Protein AF-A0A950XZ91-F1 (afdb_monomer_lite)

Sequence (112 aa):
MLNWMPPFSSLAETTWGFPILSALHVLGLAWFGGTVLLPGELARLKRWGLAFMAATGAALFLMQPARYAHSAAFWIKVLLIVAVVVPRRIGLWATVGLWFAVICAARAIAYF

Foldseek 3Di:
DPPCPQPCLVLLPDPCSLVVLVVQLVVLLVQLLVVLLDDDDCVVSNVVSVVSNVVSLVSNCSNPVVLLVPDPLNVQLVVLVVVSPPDDPDDSVVSVVSSVSNVVSVVVSVVD

Secondary structure (DSSP, 8-state):
----PPTTHHHHTSTTHHHHHHHHHHHHHHHHHHHHHS-SSTHHHHHHHHHHHHHHHHHHHHHSHHHHHT-HHHHHHHHHHHHHHS-----HHHHHHHHHHHHHHHHHGGG-

Radius of gyration: 15.26 Å; chains: 1; bounding box: 36×27×48 Å

Structure (mmCIF, N/CA/C/O backbone):
data_AF-A0A950XZ91-F1
#
_entry.id   AF-A0A950XZ91-F1
#
loop_
_atom_site.group_PDB
_atom_site.id
_atom_site.type_symbol
_atom_site.label_atom_id
_atom_site.label_alt_id
_atom_site.label_comp_id
_atom_site.label_asym_id
_atom_site.label_entity_id
_atom_site.label_seq_id
_atom_site.pdbx_PDB_ins_code
_atom_site.Cartn_x
_atom_site.Cartn_y
_atom_site.Cartn_z
_atom_site.occupancy
_atom_site.B_iso_or_equiv
_atom_site.auth_seq_id
_atom_site.auth_comp_id
_atom_site.auth_asym_id
_atom_site.auth_atom_id
_atom_site.pdbx_PDB_model_num
ATOM 1 N N . MET A 1 1 ? 11.197 12.762 -29.308 1.00 43.88 1 MET A N 1
ATOM 2 C CA . MET A 1 1 ? 10.676 11.716 -28.404 1.00 43.88 1 MET A CA 1
ATOM 3 C C . MET A 1 1 ? 11.506 11.771 -27.134 1.00 43.88 1 MET A C 1
ATOM 5 O O . MET A 1 1 ? 12.710 11.586 -27.218 1.00 43.88 1 MET A O 1
ATOM 9 N N . LEU A 1 2 ? 10.915 12.163 -26.003 1.00 59.91 2 LEU A N 1
ATOM 10 C CA . LEU A 1 2 ? 11.626 12.205 -24.724 1.00 59.91 2 LEU A CA 1
ATOM 11 C C . LEU A 1 2 ? 11.863 10.748 -24.295 1.00 59.91 2 LEU A C 1
ATOM 13 O O . LEU A 1 2 ? 10.887 10.017 -24.132 1.00 59.91 2 LEU A O 1
ATOM 17 N N . ASN A 1 3 ? 13.120 10.314 -24.161 1.00 61.19 3 ASN A N 1
ATOM 18 C CA . ASN A 1 3 ? 13.462 8.993 -23.623 1.00 61.19 3 ASN A CA 1
ATOM 19 C C . ASN A 1 3 ? 13.103 8.964 -22.130 1.00 61.19 3 ASN A C 1
ATOM 21 O O . ASN A 1 3 ? 13.956 9.159 -21.268 1.00 61.19 3 ASN A O 1
ATOM 25 N N . TRP A 1 4 ? 11.817 8.789 -21.826 1.00 65.75 4 TRP A N 1
ATOM 26 C CA . TRP A 1 4 ? 11.324 8.548 -20.476 1.00 65.75 4 TRP A CA 1
ATOM 27 C C . TRP A 1 4 ? 11.781 7.156 -20.046 1.00 65.75 4 TRP A C 1
ATOM 29 O O . TRP A 1 4 ? 11.076 6.167 -20.228 1.00 65.75 4 TRP A O 1
ATOM 39 N N . MET A 1 5 ? 12.988 7.077 -19.492 1.00 66.38 5 MET A N 1
ATOM 40 C CA . MET A 1 5 ? 13.377 5.934 -18.678 1.00 66.38 5 MET A CA 1
ATOM 41 C C . MET A 1 5 ? 12.615 6.058 -17.358 1.00 66.38 5 MET A C 1
ATOM 43 O O . MET A 1 5 ? 12.791 7.060 -16.657 1.00 66.38 5 MET A O 1
ATOM 47 N N . PRO A 1 6 ? 11.726 5.110 -17.023 1.00 69.00 6 PRO A N 1
ATOM 48 C CA . PRO A 1 6 ? 11.039 5.166 -15.751 1.00 69.00 6 PRO A CA 1
ATOM 49 C C . PRO A 1 6 ? 12.083 5.121 -14.625 1.00 69.00 6 PRO A C 1
ATOM 51 O O . PRO A 1 6 ? 13.021 4.317 -14.690 1.00 69.00 6 PRO A O 1
ATOM 54 N N . PRO A 1 7 ? 11.954 5.971 -13.590 1.00 67.75 7 PRO A N 1
ATOM 55 C CA . PRO A 1 7 ? 12.783 5.828 -12.403 1.00 67.75 7 PRO A CA 1
ATOM 56 C C . PRO A 1 7 ? 12.615 4.389 -11.895 1.00 67.75 7 PRO A C 1
ATOM 58 O O . PRO A 1 7 ? 11.505 3.865 -11.916 1.00 67.75 7 PRO A O 1
ATOM 61 N N . PHE A 1 8 ? 13.712 3.746 -11.484 1.00 71.44 8 PHE A N 1
ATOM 62 C CA . PHE A 1 8 ? 13.796 2.321 -11.109 1.00 71.44 8 PHE A CA 1
ATOM 63 C C . PHE A 1 8 ? 13.951 1.293 -12.248 1.00 71.44 8 PHE A C 1
ATOM 65 O O . PHE A 1 8 ? 14.008 0.100 -11.941 1.00 71.44 8 PHE A O 1
ATOM 72 N N . SER A 1 9 ? 14.129 1.692 -13.515 1.00 69.75 9 SER A N 1
ATOM 73 C CA . SER A 1 9 ? 14.448 0.743 -14.605 1.00 69.75 9 SER A CA 1
ATOM 74 C C . SER A 1 9 ? 15.685 -0.116 -14.299 1.00 69.75 9 SER A C 1
ATOM 76 O O . SER A 1 9 ? 15.633 -1.336 -14.415 1.00 69.75 9 SER A O 1
ATOM 78 N N . SER A 1 10 ? 16.749 0.489 -13.763 1.00 75.94 10 SER A N 1
ATOM 79 C CA . SER A 1 10 ? 17.973 -0.223 -13.366 1.00 75.94 10 SER A CA 1
ATOM 80 C C . SER A 1 10 ? 17.745 -1.252 -12.254 1.00 75.94 10 SER A C 1
ATOM 82 O O . SER A 1 10 ? 18.457 -2.243 -12.185 1.00 75.94 10 SER A O 1
ATOM 84 N N . LEU A 1 11 ? 16.755 -1.039 -11.376 1.00 75.19 11 LEU A N 1
ATOM 85 C CA . LEU A 1 11 ? 16.376 -2.014 -10.347 1.00 75.19 11 LEU A CA 1
ATOM 86 C C . LEU A 1 11 ? 15.480 -3.117 -10.923 1.00 75.19 11 LEU A C 1
ATOM 88 O O . LEU A 1 11 ? 15.574 -4.257 -10.469 1.00 75.19 11 LEU A O 1
ATOM 92 N N . ALA A 1 12 ? 14.654 -2.804 -11.925 1.00 74.81 12 ALA A N 1
ATOM 93 C CA . ALA A 1 12 ? 13.843 -3.786 -12.643 1.00 74.81 12 ALA A CA 1
ATOM 94 C C . ALA A 1 12 ? 14.695 -4.752 -13.487 1.00 74.81 12 ALA A C 1
ATOM 96 O O . ALA A 1 12 ? 14.303 -5.900 -13.672 1.00 74.81 12 ALA A O 1
ATOM 97 N N . GLU A 1 13 ? 15.867 -4.309 -13.950 1.00 80.25 13 GLU A N 1
ATOM 98 C CA . GLU A 1 13 ? 16.848 -5.141 -14.663 1.00 80.25 13 GLU A CA 1
ATOM 99 C C . GLU A 1 13 ? 17.574 -6.141 -13.745 1.00 80.25 13 GLU A C 1
ATOM 101 O O . GLU A 1 13 ? 18.154 -7.117 -14.220 1.00 80.25 13 GLU A O 1
ATOM 106 N N . THR A 1 14 ? 17.541 -5.935 -12.423 1.00 85.25 14 THR A N 1
ATOM 107 C CA . THR A 1 14 ? 18.178 -6.857 -11.474 1.00 85.25 14 THR A CA 1
ATOM 108 C C . THR A 1 14 ? 17.283 -8.053 -11.158 1.00 85.25 14 THR A C 1
ATOM 110 O O . THR A 1 14 ? 16.085 -7.910 -10.916 1.00 85.25 14 THR A O 1
ATOM 113 N N . THR A 1 15 ? 17.888 -9.235 -11.024 1.00 87.69 15 THR A N 1
ATOM 114 C CA . THR A 1 15 ? 17.192 -10.480 -10.649 1.00 87.69 15 THR A CA 1
ATOM 115 C C . THR A 1 15 ? 16.415 -10.364 -9.331 1.00 87.69 15 THR A C 1
ATOM 117 O O . THR A 1 15 ? 15.401 -11.032 -9.141 1.00 87.69 15 THR A O 1
ATOM 120 N N . TRP A 1 16 ? 16.875 -9.506 -8.415 1.00 87.88 16 TRP A N 1
ATOM 121 C CA . TRP A 1 16 ? 16.356 -9.411 -7.048 1.00 87.88 16 TRP A CA 1
ATOM 122 C C . TRP A 1 16 ? 15.551 -8.147 -6.751 1.00 87.88 16 TRP A C 1
ATOM 124 O O . TRP A 1 16 ? 14.838 -8.119 -5.747 1.00 87.88 16 TRP A O 1
ATOM 134 N N . GLY A 1 17 ? 15.611 -7.124 -7.606 1.00 87.75 17 GLY A N 1
ATOM 135 C CA . GLY A 1 17 ? 14.951 -5.843 -7.354 1.00 87.75 17 GLY A CA 1
ATOM 136 C C . GLY A 1 17 ? 13.444 -5.996 -7.190 1.00 87.75 17 GLY A C 1
ATOM 137 O O . GLY A 1 17 ? 12.880 -5.532 -6.199 1.00 87.75 17 GLY A O 1
ATOM 138 N N . PHE A 1 18 ? 12.803 -6.725 -8.106 1.00 87.06 18 PHE A N 1
ATOM 139 C CA . PHE A 1 18 ? 11.366 -6.983 -8.029 1.00 87.06 18 PHE A CA 1
ATOM 140 C C . PHE A 1 18 ? 10.972 -7.861 -6.818 1.00 87.06 18 PHE A C 1
ATOM 142 O O . PHE A 1 18 ? 10.104 -7.429 -6.054 1.00 87.06 18 PHE A O 1
ATOM 149 N N . PRO A 1 19 ? 11.599 -9.032 -6.553 1.00 90.44 19 PRO A N 1
ATOM 150 C CA . PRO A 1 19 ? 11.295 -9.837 -5.364 1.00 90.44 19 P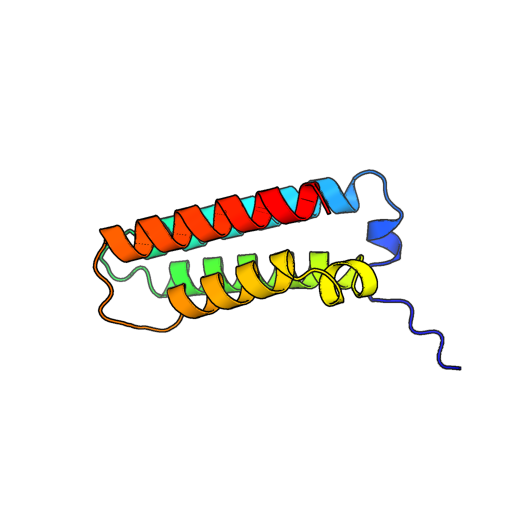RO A CA 1
ATOM 151 C C . PRO A 1 19 ? 11.454 -9.092 -4.033 1.00 90.44 19 PRO A C 1
ATOM 153 O O . PRO A 1 19 ? 10.564 -9.166 -3.183 1.00 90.44 19 PRO A O 1
ATOM 156 N N . ILE A 1 20 ? 12.553 -8.351 -3.853 1.00 92.19 20 ILE A N 1
ATOM 157 C CA . ILE A 1 20 ? 12.823 -7.609 -2.613 1.00 92.19 20 ILE A CA 1
ATOM 158 C C . ILE A 1 20 ? 11.778 -6.513 -2.421 1.00 92.19 20 ILE A C 1
ATOM 160 O O . ILE A 1 20 ? 11.173 -6.410 -1.353 1.00 92.19 20 ILE A O 1
ATOM 164 N N . LEU A 1 21 ? 11.519 -5.719 -3.460 1.00 91.31 21 LEU A N 1
ATOM 165 C CA . LEU A 1 21 ? 10.553 -4.631 -3.377 1.00 91.31 21 LEU A CA 1
ATOM 166 C C . LEU A 1 21 ? 9.127 -5.152 -3.146 1.00 91.31 21 LEU A C 1
ATOM 168 O O . LEU A 1 21 ? 8.374 -4.571 -2.363 1.00 91.31 21 LEU A O 1
ATOM 172 N N . SER A 1 22 ? 8.779 -6.286 -3.756 1.00 89.06 22 SER A N 1
ATOM 173 C CA . SER A 1 22 ? 7.513 -6.977 -3.510 1.00 89.06 22 SER A CA 1
ATOM 174 C C . SER A 1 22 ? 7.397 -7.456 -2.060 1.00 89.06 22 SER A C 1
ATOM 176 O O . SER A 1 22 ? 6.355 -7.256 -1.434 1.00 89.06 22 SER A O 1
ATOM 178 N N . ALA A 1 23 ? 8.453 -8.041 -1.488 1.00 92.81 23 ALA A N 1
ATOM 179 C CA . ALA A 1 23 ? 8.463 -8.465 -0.087 1.00 92.81 23 ALA A CA 1
ATOM 180 C C . ALA A 1 23 ? 8.302 -7.273 0.874 1.00 92.81 23 ALA A C 1
ATOM 182 O O . ALA A 1 23 ? 7.484 -7.327 1.795 1.00 92.81 23 ALA A O 1
ATOM 183 N N . LEU A 1 24 ? 9.008 -6.166 0.618 1.00 94.12 24 LEU A N 1
ATOM 184 C CA . LEU A 1 24 ? 8.859 -4.922 1.381 1.00 94.12 24 LEU A CA 1
ATOM 185 C C . LEU A 1 24 ? 7.438 -4.355 1.271 1.00 94.12 24 LEU A C 1
ATOM 187 O O . LEU A 1 24 ? 6.869 -3.911 2.266 1.00 94.12 24 LEU A O 1
ATOM 191 N N . HIS A 1 25 ? 6.828 -4.415 0.089 1.00 93.50 25 HIS A N 1
ATOM 192 C CA . HIS A 1 25 ? 5.449 -3.975 -0.088 1.00 93.50 25 HIS A CA 1
ATOM 193 C C . HIS A 1 25 ? 4.458 -4.820 0.724 1.00 93.50 25 HIS A C 1
ATOM 195 O O . HIS A 1 25 ? 3.574 -4.265 1.380 1.00 93.50 25 HIS A O 1
ATOM 201 N N . VAL A 1 26 ? 4.624 -6.147 0.740 1.00 91.69 26 VAL A N 1
ATOM 202 C CA . VAL A 1 26 ? 3.803 -7.052 1.564 1.00 91.69 26 VAL A CA 1
ATOM 203 C C . VAL A 1 26 ? 3.997 -6.771 3.055 1.00 91.69 26 VAL A C 1
ATOM 205 O O . VAL A 1 26 ? 3.014 -6.735 3.794 1.00 91.69 26 VAL A O 1
ATOM 208 N N . LEU A 1 27 ? 5.227 -6.496 3.495 1.00 92.69 27 LEU A N 1
ATOM 209 C CA . LEU A 1 27 ? 5.503 -6.083 4.873 1.00 92.69 27 LEU A CA 1
ATOM 210 C C . LEU A 1 27 ? 4.755 -4.789 5.236 1.00 92.69 27 LEU A C 1
ATOM 212 O O . LEU A 1 27 ? 4.125 -4.716 6.290 1.00 92.69 27 LEU A O 1
ATOM 216 N N . GLY A 1 28 ? 4.773 -3.787 4.353 1.00 92.12 28 GLY A N 1
ATOM 217 C CA . GLY A 1 28 ? 4.020 -2.546 4.544 1.00 92.12 28 GLY A CA 1
ATOM 218 C C . GLY A 1 28 ? 2.512 -2.763 4.604 1.00 92.12 28 GLY A C 1
ATOM 219 O O . GLY A 1 28 ? 1.835 -2.180 5.451 1.00 92.12 28 GLY A O 1
ATOM 220 N N . LEU A 1 29 ? 1.997 -3.647 3.748 1.00 89.69 29 LEU A N 1
ATOM 221 C CA . LEU A 1 29 ? 0.596 -4.055 3.739 1.00 89.69 29 LEU A CA 1
ATOM 222 C C . LEU A 1 29 ? 0.195 -4.700 5.076 1.00 89.69 29 LEU A C 1
ATOM 224 O O . LEU A 1 29 ? -0.828 -4.332 5.651 1.00 89.69 29 LEU A O 1
ATOM 228 N N . ALA A 1 30 ? 1.019 -5.616 5.591 1.00 90.38 30 ALA A N 1
ATOM 229 C CA . ALA A 1 30 ? 0.793 -6.297 6.864 1.00 90.38 30 ALA A CA 1
ATOM 230 C C . ALA A 1 30 ? 0.869 -5.334 8.058 1.00 90.38 30 ALA A C 1
ATOM 232 O O . ALA A 1 30 ? -0.002 -5.372 8.928 1.00 90.38 30 ALA A O 1
ATOM 233 N N . TRP A 1 31 ? 1.856 -4.431 8.078 1.00 92.12 31 TRP A N 1
ATOM 234 C CA . TRP A 1 31 ? 1.960 -3.389 9.102 1.00 92.12 31 TRP A CA 1
ATOM 235 C C . TRP A 1 31 ? 0.705 -2.511 9.093 1.00 92.12 31 TRP A C 1
ATOM 237 O O . TRP A 1 31 ? 0.010 -2.407 10.109 1.00 92.12 31 TRP A O 1
ATOM 247 N N . PHE A 1 32 ? 0.368 -1.910 7.950 1.00 90.19 32 PHE A N 1
ATOM 248 C CA . PHE A 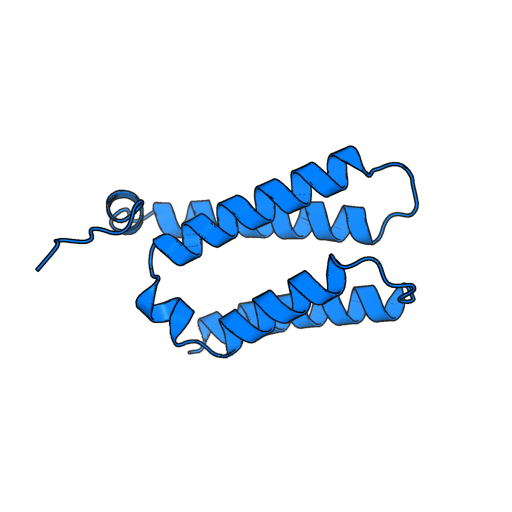1 32 ? -0.794 -1.032 7.859 1.00 90.19 32 PHE A CA 1
ATOM 249 C C . PHE A 1 32 ? -2.090 -1.776 8.211 1.00 90.19 32 PHE A C 1
ATOM 251 O O . PHE A 1 32 ? -2.848 -1.299 9.058 1.00 90.19 32 PHE A O 1
ATOM 258 N N . GLY A 1 33 ? -2.310 -2.969 7.654 1.00 86.44 33 GLY A N 1
ATOM 259 C CA . GLY A 1 33 ? -3.490 -3.785 7.939 1.00 86.44 33 GLY A CA 1
ATOM 260 C C . GLY A 1 33 ? -3.632 -4.169 9.403 1.00 86.44 33 GLY A C 1
ATOM 261 O O . GLY A 1 33 ? -4.706 -3.976 9.972 1.00 86.44 33 GLY A O 1
ATOM 262 N N . GLY A 1 34 ? -2.541 -4.585 10.047 1.00 86.19 34 GLY A N 1
ATOM 263 C CA . GLY A 1 34 ? -2.525 -4.847 11.485 1.00 86.19 34 GLY A CA 1
ATOM 264 C C . GLY A 1 34 ? -2.920 -3.611 12.294 1.00 86.19 34 GLY A C 1
ATOM 265 O O . GLY A 1 34 ? -3.802 -3.683 13.144 1.00 86.19 34 GLY A O 1
ATOM 266 N N . THR A 1 35 ? -2.352 -2.443 11.978 1.00 87.19 35 THR A N 1
ATOM 267 C CA . THR A 1 35 ? -2.686 -1.195 12.697 1.00 87.19 35 THR A CA 1
ATOM 268 C C . THR A 1 35 ? -4.105 -0.689 12.445 1.00 87.19 35 THR A C 1
ATOM 270 O O . THR A 1 35 ? -4.639 0.035 13.278 1.00 87.19 35 THR A O 1
ATOM 273 N N . VAL A 1 36 ? -4.725 -1.047 11.318 1.00 82.94 36 VAL A N 1
ATOM 274 C CA . VAL A 1 36 ? -6.119 -0.693 11.008 1.00 82.94 36 VAL A CA 1
ATOM 275 C C . VAL A 1 36 ? -7.108 -1.529 11.825 1.00 82.94 36 VAL A C 1
ATOM 277 O O . VAL A 1 36 ? -8.183 -1.033 12.154 1.00 82.94 36 VAL A O 1
ATOM 280 N N . LEU A 1 37 ? -6.756 -2.773 12.157 1.00 81.50 37 LEU A N 1
ATOM 281 C CA . LEU A 1 37 ? -7.600 -3.672 12.950 1.00 81.50 37 LEU A CA 1
ATOM 282 C C . LEU A 1 37 ? -7.501 -3.409 14.461 1.00 81.50 37 LEU A C 1
ATOM 284 O O . LEU A 1 37 ? -8.395 -3.806 15.206 1.00 81.50 37 LEU A O 1
ATOM 288 N N . LEU A 1 38 ? -6.436 -2.743 14.914 1.00 81.75 38 LEU A N 1
ATOM 289 C CA . LEU A 1 38 ? -6.218 -2.441 16.326 1.00 81.75 38 LEU A CA 1
ATOM 290 C C . LEU A 1 38 ? -6.946 -1.148 16.747 1.00 81.75 38 LEU A C 1
ATOM 292 O O . LEU A 1 38 ? -6.691 -0.086 16.171 1.00 81.75 38 LEU A O 1
ATOM 296 N N . PRO A 1 39 ? -7.815 -1.191 17.773 1.00 68.56 39 PRO A N 1
ATOM 297 C CA . PRO A 1 39 ? -8.397 0.014 18.355 1.00 68.56 39 PRO A CA 1
ATOM 298 C C . PRO A 1 39 ? -7.343 0.764 19.192 1.00 68.56 39 PRO A C 1
ATOM 300 O O . PRO A 1 39 ? -6.777 0.191 20.118 1.00 68.56 39 PRO A O 1
ATOM 303 N N . GLY A 1 40 ? -7.071 2.044 18.896 1.00 68.12 40 GLY A N 1
ATOM 304 C CA . GLY A 1 40 ? -6.230 2.896 19.758 1.00 68.12 40 GLY A CA 1
ATOM 305 C C . GLY A 1 40 ? -5.413 3.991 19.059 1.00 68.12 40 GLY A C 1
ATOM 306 O O . GLY A 1 40 ? -5.453 4.152 17.838 1.00 68.12 40 GLY A O 1
ATOM 307 N N . GLU A 1 41 ? -4.632 4.736 19.854 1.00 65.94 41 GLU A N 1
ATOM 308 C CA . GLU A 1 41 ? -3.783 5.882 19.463 1.00 65.94 41 GLU A CA 1
ATOM 309 C C . GLU A 1 41 ? -2.536 5.519 18.625 1.00 65.94 41 GLU A C 1
ATOM 311 O O . GLU A 1 41 ? -1.485 6.157 18.684 1.00 65.94 41 GLU A O 1
ATOM 316 N N . LEU A 1 42 ? -2.629 4.522 17.749 1.00 83.31 42 LEU A N 1
ATOM 317 C CA . LEU A 1 42 ? -1.540 4.141 16.845 1.00 83.31 42 LEU A CA 1
ATOM 318 C C . LEU A 1 42 ? -1.489 5.025 15.590 1.00 83.31 42 LEU A C 1
ATOM 320 O O . LEU A 1 42 ? -0.935 4.632 14.565 1.00 83.31 42 LEU A O 1
ATOM 324 N N . ALA A 1 43 ? -2.027 6.246 15.647 1.00 83.38 43 ALA A N 1
ATOM 325 C CA . ALA A 1 43 ? -2.156 7.143 14.497 1.00 83.38 43 ALA A CA 1
ATOM 326 C C . ALA A 1 43 ? -0.808 7.455 13.825 1.00 83.38 43 ALA A C 1
ATOM 328 O O . ALA A 1 43 ? -0.739 7.660 12.611 1.00 83.38 43 ALA A O 1
ATOM 329 N N . ARG A 1 44 ? 0.288 7.485 14.594 1.00 87.75 44 ARG A N 1
ATOM 330 C CA . ARG A 1 44 ? 1.639 7.655 14.041 1.00 87.75 44 ARG A CA 1
ATOM 331 C C . ARG A 1 44 ? 2.114 6.394 13.314 1.00 87.75 44 ARG A C 1
ATOM 333 O O . ARG A 1 44 ? 2.557 6.506 12.177 1.00 87.75 44 ARG A O 1
ATOM 340 N N . LEU A 1 45 ? 1.969 5.212 13.919 1.00 88.19 45 LEU A N 1
ATOM 341 C CA . LEU A 1 45 ? 2.349 3.939 13.291 1.00 88.19 45 LEU A CA 1
ATOM 342 C C . LEU A 1 45 ? 1.501 3.648 12.050 1.00 88.19 45 LEU A C 1
ATOM 344 O O . LEU A 1 45 ? 2.045 3.238 11.033 1.00 88.19 45 LEU A O 1
ATOM 348 N N . LYS A 1 46 ? 0.197 3.936 12.101 1.00 88.69 46 LYS A N 1
ATOM 349 C CA . LYS A 1 46 ? -0.718 3.810 10.963 1.00 88.69 46 LYS A CA 1
ATOM 350 C C . LYS A 1 46 ? -0.281 4.691 9.791 1.00 88.69 46 LYS A C 1
ATOM 352 O O . LYS A 1 46 ? -0.269 4.226 8.655 1.00 88.69 46 LYS A O 1
ATOM 357 N N . ARG A 1 47 ? 0.109 5.947 10.054 1.00 89.38 47 ARG A N 1
ATOM 358 C CA . ARG A 1 47 ? 0.623 6.863 9.019 1.00 89.38 47 ARG A CA 1
ATOM 359 C C . ARG A 1 47 ? 1.928 6.363 8.406 1.00 89.38 47 ARG A C 1
ATOM 361 O O . ARG A 1 47 ? 2.051 6.398 7.188 1.00 89.38 47 ARG A O 1
ATOM 368 N N . TRP A 1 48 ? 2.864 5.871 9.218 1.00 93.06 48 TRP A N 1
ATOM 369 C CA . TRP A 1 48 ? 4.121 5.316 8.708 1.00 93.06 48 TRP A CA 1
ATOM 370 C C . TRP A 1 48 ? 3.915 4.028 7.914 1.00 93.06 48 TRP A C 1
ATOM 372 O O . TRP A 1 48 ? 4.463 3.912 6.824 1.00 93.06 48 TRP A O 1
ATOM 382 N N . GLY A 1 49 ? 3.076 3.110 8.400 1.00 90.56 49 GLY A N 1
ATOM 383 C CA . GLY A 1 49 ? 2.711 1.897 7.668 1.00 90.56 49 GLY A CA 1
ATOM 384 C C . GLY A 1 49 ? 2.052 2.222 6.326 1.00 90.56 49 GLY A C 1
ATOM 385 O O . GLY A 1 49 ? 2.445 1.672 5.301 1.00 90.56 49 GLY A O 1
ATOM 386 N N . LEU A 1 50 ? 1.121 3.184 6.307 1.00 91.19 50 LEU A N 1
ATOM 387 C CA . LEU A 1 50 ? 0.492 3.671 5.077 1.00 91.19 50 LEU A CA 1
ATOM 388 C C . LEU A 1 50 ? 1.514 4.292 4.117 1.00 91.19 50 LEU A C 1
ATOM 390 O O . LEU A 1 50 ? 1.520 3.953 2.937 1.00 91.19 50 LEU A O 1
ATOM 394 N N . ALA A 1 51 ? 2.380 5.179 4.612 1.00 93.62 51 ALA A N 1
ATOM 395 C CA . ALA A 1 51 ? 3.405 5.833 3.804 1.00 93.62 51 ALA A CA 1
ATOM 396 C C . ALA A 1 51 ? 4.393 4.815 3.216 1.00 93.62 51 ALA A C 1
ATOM 398 O O . ALA A 1 51 ? 4.709 4.880 2.031 1.00 93.62 51 ALA A O 1
ATOM 399 N N . PHE A 1 52 ? 4.830 3.840 4.011 1.00 94.81 52 PHE A N 1
ATOM 400 C CA . PHE A 1 52 ? 5.742 2.784 3.579 1.00 94.81 52 PHE A CA 1
ATOM 401 C C . PHE A 1 52 ? 5.095 1.854 2.539 1.00 94.81 52 PHE A C 1
ATOM 403 O O . PHE A 1 52 ? 5.685 1.577 1.492 1.00 94.81 52 PHE A O 1
ATOM 410 N N . MET A 1 53 ? 3.850 1.428 2.774 1.00 94.50 53 MET A N 1
ATOM 411 C CA . MET A 1 53 ? 3.057 0.650 1.816 1.00 94.50 53 MET A CA 1
ATOM 412 C C . MET A 1 53 ? 2.840 1.417 0.501 1.00 94.50 53 MET A C 1
ATOM 414 O O . MET A 1 53 ? 2.970 0.837 -0.578 1.00 94.50 53 MET A O 1
ATOM 418 N N . ALA A 1 54 ? 2.536 2.716 0.575 1.00 92.88 54 ALA A N 1
ATOM 419 C CA . ALA A 1 54 ? 2.334 3.567 -0.595 1.00 92.88 54 ALA A CA 1
ATOM 420 C C . ALA A 1 54 ? 3.635 3.779 -1.381 1.00 92.88 54 ALA A C 1
ATOM 422 O O . ALA A 1 54 ? 3.633 3.632 -2.599 1.00 92.88 54 ALA A O 1
ATOM 423 N N . ALA A 1 55 ? 4.751 4.057 -0.700 1.00 93.81 55 ALA A N 1
ATOM 424 C CA . ALA A 1 55 ? 6.051 4.262 -1.334 1.00 93.81 55 ALA A CA 1
ATOM 425 C C . ALA A 1 55 ? 6.536 3.000 -2.063 1.00 93.81 55 ALA A C 1
ATOM 427 O O . ALA A 1 55 ? 6.917 3.061 -3.230 1.00 93.81 55 ALA A O 1
ATOM 428 N N . THR A 1 56 ? 6.457 1.839 -1.409 1.00 93.81 56 THR A N 1
ATOM 429 C CA . THR A 1 56 ? 6.820 0.550 -2.022 1.00 93.81 56 THR A CA 1
ATOM 430 C C . THR A 1 56 ? 5.879 0.168 -3.168 1.00 93.81 56 THR A C 1
ATOM 432 O O . THR A 1 56 ? 6.338 -0.319 -4.198 1.00 93.81 56 THR A O 1
ATOM 435 N N . GLY A 1 57 ? 4.575 0.444 -3.042 1.00 90.06 57 GLY A N 1
ATOM 436 C CA . GLY A 1 57 ? 3.600 0.224 -4.115 1.00 90.06 57 GLY A CA 1
ATOM 437 C C . GLY A 1 57 ? 3.834 1.128 -5.328 1.00 90.06 57 GLY A C 1
ATOM 438 O O . GLY A 1 57 ? 3.764 0.663 -6.463 1.00 90.06 57 GLY A O 1
ATOM 439 N N . ALA A 1 58 ? 4.171 2.398 -5.095 1.00 91.06 58 ALA A N 1
ATOM 440 C CA . ALA A 1 58 ? 4.537 3.340 -6.147 1.00 91.06 58 ALA A CA 1
ATOM 441 C C . ALA A 1 58 ? 5.834 2.918 -6.847 1.00 91.06 58 ALA A C 1
ATOM 443 O O . ALA A 1 58 ? 5.895 2.938 -8.072 1.00 91.06 58 ALA A O 1
ATOM 444 N N . ALA A 1 59 ? 6.842 2.468 -6.098 1.00 90.62 59 ALA A N 1
ATOM 445 C CA . ALA A 1 59 ? 8.077 1.952 -6.678 1.00 90.62 59 ALA A CA 1
ATOM 446 C C . ALA A 1 59 ? 7.825 0.710 -7.561 1.00 90.62 59 ALA A C 1
ATOM 448 O O . ALA A 1 59 ? 8.349 0.642 -8.670 1.00 90.62 59 ALA A O 1
ATOM 449 N N . LEU A 1 60 ? 6.965 -0.227 -7.133 1.00 89.25 60 LEU A N 1
ATOM 450 C CA . LEU A 1 60 ? 6.562 -1.376 -7.961 1.00 89.25 60 LEU A CA 1
ATOM 451 C C . LEU A 1 60 ? 5.827 -0.939 -9.233 1.00 89.25 60 LEU A C 1
ATOM 453 O O . LEU A 1 60 ? 6.104 -1.458 -10.312 1.00 89.25 60 LEU A O 1
ATOM 457 N N . PHE A 1 61 ? 4.918 0.033 -9.120 1.00 89.19 61 PHE A N 1
ATOM 458 C CA . PHE A 1 61 ? 4.219 0.591 -10.276 1.00 89.19 61 PHE A CA 1
ATOM 459 C C . PHE A 1 61 ? 5.200 1.217 -11.272 1.00 89.19 61 PHE A C 1
ATOM 461 O O . PHE A 1 61 ? 5.118 0.947 -12.467 1.00 89.19 61 PHE A O 1
ATOM 468 N N . LEU A 1 62 ? 6.162 2.001 -10.780 1.00 88.25 62 LEU A N 1
ATOM 469 C CA . LEU A 1 6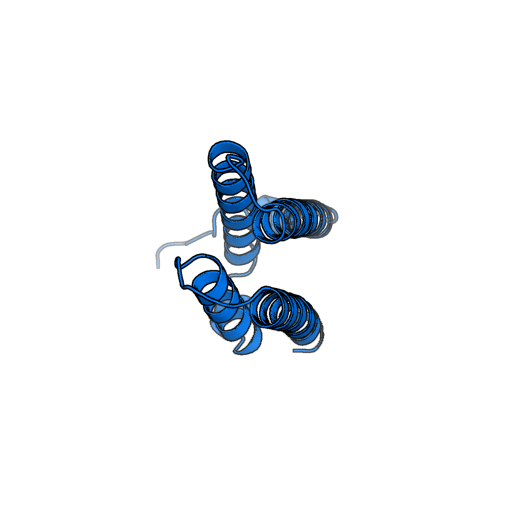2 ? 7.170 2.669 -11.604 1.00 88.25 62 LEU A CA 1
ATOM 470 C C . LEU A 1 62 ? 8.147 1.692 -12.275 1.00 88.25 62 LEU A C 1
ATOM 472 O O . LEU A 1 62 ? 8.668 2.021 -13.334 1.00 88.25 62 LEU A O 1
ATOM 476 N N . MET A 1 63 ? 8.345 0.482 -11.739 1.00 84.94 63 MET A N 1
ATOM 477 C CA . MET A 1 63 ? 9.130 -0.558 -12.421 1.00 84.94 63 MET A CA 1
ATOM 478 C C . MET A 1 63 ? 8.453 -1.088 -13.693 1.00 84.94 63 MET A C 1
ATOM 480 O O . MET A 1 63 ? 9.144 -1.421 -14.652 1.00 84.94 63 MET A O 1
ATOM 484 N N . GLN A 1 64 ? 7.120 -1.205 -13.713 1.00 83.94 64 GLN A N 1
ATOM 485 C CA . GLN A 1 64 ? 6.368 -1.743 -14.861 1.00 83.94 64 GLN A CA 1
ATOM 486 C C . GLN A 1 64 ? 5.071 -0.948 -15.121 1.00 83.94 64 GLN A C 1
ATOM 488 O O . GLN A 1 64 ? 3.973 -1.517 -15.084 1.00 83.94 64 GLN A O 1
ATOM 493 N N . PRO A 1 65 ? 5.157 0.363 -15.416 1.00 83.62 65 PRO A N 1
ATOM 494 C CA . PRO A 1 65 ? 3.996 1.252 -15.408 1.00 83.62 65 PRO A CA 1
ATOM 495 C C . PRO A 1 65 ? 2.972 0.872 -16.477 1.00 83.62 65 PRO A C 1
ATOM 497 O O . PRO A 1 65 ? 1.778 0.857 -16.194 1.00 83.62 65 PRO A O 1
ATOM 500 N N . ALA A 1 66 ? 3.417 0.480 -17.675 1.00 82.56 66 ALA A N 1
ATOM 501 C CA . ALA A 1 66 ? 2.521 0.058 -18.752 1.00 82.56 66 ALA A CA 1
ATOM 502 C C . ALA A 1 66 ? 1.712 -1.197 -18.378 1.00 82.56 66 ALA A C 1
ATOM 504 O O . ALA A 1 66 ? 0.509 -1.260 -18.624 1.00 82.56 66 ALA A O 1
ATOM 505 N N . ARG A 1 67 ? 2.347 -2.176 -17.721 1.00 82.44 67 ARG A N 1
ATOM 506 C CA . ARG A 1 67 ? 1.685 -3.423 -17.319 1.00 82.44 67 ARG A CA 1
ATOM 507 C C . ARG A 1 67 ? 0.650 -3.181 -16.224 1.00 82.44 67 ARG A C 1
ATOM 509 O O . ARG A 1 67 ? -0.465 -3.692 -16.303 1.00 82.44 67 ARG A O 1
ATOM 516 N N . TYR A 1 68 ? 0.996 -2.378 -15.219 1.00 83.38 68 TYR A N 1
ATOM 517 C CA . TYR A 1 68 ? 0.076 -2.080 -14.123 1.00 83.38 68 TYR A CA 1
ATOM 518 C C . TYR A 1 68 ? -1.047 -1.119 -14.528 1.00 83.38 68 TYR A C 1
ATOM 520 O O . TYR A 1 68 ? -2.177 -1.308 -14.082 1.00 83.38 68 TYR A O 1
ATOM 528 N N . ALA A 1 69 ? -0.789 -0.142 -15.403 1.00 85.81 69 ALA A N 1
ATOM 529 C CA . ALA A 1 69 ? -1.807 0.807 -15.857 1.00 85.81 69 ALA A CA 1
ATOM 530 C C . ALA A 1 69 ? -2.944 0.134 -16.645 1.00 85.81 69 ALA A C 1
ATOM 532 O O . ALA A 1 69 ? -4.098 0.544 -16.515 1.00 85.81 69 ALA A O 1
ATOM 533 N N . HIS A 1 70 ? -2.639 -0.919 -17.411 1.00 84.38 70 HIS A N 1
ATOM 534 C CA . HIS A 1 70 ? -3.633 -1.688 -18.167 1.00 84.38 70 HIS A CA 1
ATOM 535 C C . HIS A 1 70 ? -4.315 -2.805 -17.357 1.00 84.38 70 HIS A C 1
ATOM 537 O O . HIS A 1 70 ? -5.257 -3.427 -17.847 1.00 84.38 70 HIS A O 1
ATOM 543 N N . SER A 1 71 ? -3.892 -3.064 -16.116 1.00 85.19 71 SER A N 1
ATOM 544 C CA . SER A 1 71 ? -4.456 -4.137 -15.295 1.00 85.19 71 SER A CA 1
ATOM 545 C C . SER A 1 71 ? -5.665 -3.657 -14.486 1.00 85.19 71 SER A C 1
ATOM 547 O O . SER A 1 71 ? -5.537 -2.872 -13.546 1.00 85.19 71 SER A O 1
ATOM 549 N N . ALA A 1 72 ? -6.854 -4.188 -14.786 1.00 85.88 72 ALA A N 1
ATOM 550 C CA . ALA A 1 72 ? -8.059 -3.918 -13.993 1.00 85.88 72 ALA A CA 1
ATOM 551 C C . ALA A 1 72 ? -7.895 -4.352 -12.523 1.00 85.88 72 ALA A C 1
ATOM 553 O O . ALA A 1 72 ? -8.344 -3.658 -11.611 1.00 85.88 72 ALA A O 1
ATOM 554 N N . ALA A 1 73 ? -7.194 -5.465 -12.276 1.00 84.56 73 ALA A N 1
ATOM 555 C CA . ALA A 1 73 ? -6.932 -5.968 -10.929 1.00 84.56 73 ALA A CA 1
ATOM 556 C C . ALA A 1 73 ? -6.078 -4.995 -10.097 1.00 84.56 73 ALA A C 1
ATOM 558 O O . ALA A 1 73 ? -6.315 -4.835 -8.897 1.00 84.56 73 ALA A O 1
ATOM 559 N N . PHE A 1 74 ? -5.132 -4.294 -10.733 1.00 86.62 74 PHE A N 1
ATOM 560 C CA . PHE A 1 74 ? -4.360 -3.236 -10.082 1.00 86.62 74 PHE A CA 1
ATOM 561 C C . PHE A 1 74 ? -5.264 -2.084 -9.630 1.00 86.62 74 PHE A C 1
ATOM 563 O O . PHE A 1 74 ? -5.233 -1.705 -8.458 1.00 86.62 74 PHE A O 1
ATOM 570 N N . TRP A 1 75 ? -6.130 -1.585 -10.514 1.00 88.44 75 TRP A N 1
ATOM 571 C CA . TRP A 1 75 ? -7.064 -0.506 -10.179 1.00 88.44 75 TRP A CA 1
ATOM 572 C C . TRP A 1 75 ? -8.060 -0.898 -9.086 1.00 88.44 75 TRP A C 1
ATOM 574 O O . TRP A 1 75 ? -8.287 -0.117 -8.161 1.00 88.44 75 TRP A O 1
ATOM 584 N N . ILE A 1 76 ? -8.589 -2.124 -9.125 1.00 87.44 76 ILE A N 1
ATOM 585 C CA . ILE A 1 76 ? -9.448 -2.663 -8.059 1.00 87.44 76 ILE A CA 1
ATOM 586 C C . ILE A 1 76 ? -8.698 -2.660 -6.722 1.00 87.44 76 ILE A C 1
ATOM 588 O O . ILE A 1 76 ? -9.233 -2.186 -5.719 1.00 87.44 76 ILE A O 1
ATOM 592 N N . LYS A 1 77 ? -7.443 -3.128 -6.696 1.00 84.69 77 LYS A N 1
ATOM 593 C CA . LYS A 1 77 ? -6.616 -3.126 -5.480 1.00 84.69 77 LYS A CA 1
ATOM 594 C C . LYS A 1 77 ? -6.425 -1.708 -4.931 1.00 84.69 77 LYS A C 1
ATOM 596 O O . LYS A 1 77 ? -6.570 -1.501 -3.727 1.00 84.69 77 LYS A O 1
ATOM 601 N N . VAL A 1 78 ? -6.133 -0.735 -5.796 1.00 88.25 78 VAL A N 1
ATOM 602 C CA . VAL A 1 78 ? -5.974 0.676 -5.404 1.00 88.25 78 VAL A CA 1
ATOM 603 C C . VAL A 1 78 ? -7.274 1.228 -4.814 1.00 88.25 78 VAL A C 1
ATOM 605 O O . VAL A 1 78 ? -7.245 1.809 -3.729 1.00 88.25 78 VAL A O 1
ATOM 608 N N . LEU A 1 79 ? -8.416 0.993 -5.466 1.00 88.81 79 LEU A N 1
ATOM 609 C CA . LEU A 1 79 ? -9.727 1.433 -4.977 1.00 88.81 79 LEU A CA 1
ATOM 610 C C . LEU A 1 79 ? -10.070 0.827 -3.609 1.00 88.81 79 LEU A C 1
ATOM 612 O O . LEU A 1 79 ? -10.541 1.543 -2.724 1.00 88.81 79 LEU A O 1
ATOM 616 N N . LEU A 1 80 ? -9.789 -0.463 -3.406 1.00 86.12 80 LEU A N 1
ATOM 617 C CA . LEU A 1 80 ? -10.003 -1.138 -2.124 1.00 86.12 80 LEU A CA 1
ATOM 618 C C . LEU A 1 80 ? -9.124 -0.551 -1.012 1.00 86.12 80 LEU A C 1
ATOM 620 O O . LEU A 1 80 ? -9.616 -0.294 0.086 1.00 86.12 80 LEU A O 1
ATOM 624 N N . ILE A 1 81 ? -7.845 -0.282 -1.292 1.00 87.25 81 ILE A N 1
ATOM 625 C CA . ILE A 1 81 ? -6.938 0.354 -0.325 1.00 87.25 81 ILE A CA 1
ATOM 626 C C . ILE A 1 81 ? -7.448 1.749 0.050 1.00 87.25 81 ILE A C 1
ATOM 628 O O . ILE A 1 81 ? -7.512 2.081 1.235 1.00 87.25 81 ILE A O 1
ATOM 632 N N . VAL A 1 82 ? -7.862 2.554 -0.932 1.00 87.56 82 VAL A N 1
ATOM 633 C CA . VAL A 1 82 ? -8.445 3.880 -0.677 1.00 87.56 82 VAL A CA 1
ATOM 634 C C . VAL A 1 82 ? -9.699 3.760 0.192 1.00 87.56 82 VAL A C 1
ATOM 636 O O . VAL A 1 82 ? -9.841 4.508 1.158 1.00 87.56 82 VAL A O 1
ATOM 639 N N . ALA A 1 83 ? -10.573 2.787 -0.080 1.00 85.12 83 ALA A N 1
ATOM 640 C CA . ALA A 1 83 ? -11.779 2.557 0.712 1.00 85.12 83 ALA A CA 1
ATOM 641 C C . ALA A 1 83 ? -11.484 2.209 2.185 1.00 85.12 83 ALA A C 1
ATOM 643 O O . ALA A 1 83 ? -12.252 2.614 3.055 1.00 85.12 83 ALA A O 1
ATOM 644 N N . VAL A 1 84 ? -10.378 1.507 2.464 1.00 83.00 84 VAL A N 1
ATOM 645 C CA . VAL A 1 84 ? -9.919 1.172 3.828 1.00 83.00 84 VAL A CA 1
ATOM 646 C C . VAL A 1 84 ? -9.265 2.368 4.530 1.00 83.00 84 VAL A C 1
ATOM 648 O O . VAL A 1 84 ? -9.397 2.531 5.744 1.00 83.00 84 VAL A O 1
ATOM 651 N N . VAL A 1 85 ? -8.536 3.207 3.789 1.00 82.62 85 VAL A N 1
ATOM 652 C CA . VAL A 1 85 ? -7.829 4.375 4.344 1.00 82.62 85 VAL A CA 1
ATOM 653 C C . VAL A 1 85 ? -8.796 5.502 4.696 1.00 82.62 85 VAL A C 1
ATOM 655 O O . VAL A 1 85 ? -8.603 6.167 5.719 1.00 82.62 85 VAL A O 1
ATOM 658 N N . VAL A 1 86 ? -9.817 5.727 3.863 1.00 83.12 86 VAL A N 1
ATOM 659 C CA . VAL A 1 86 ? -10.792 6.798 4.076 1.00 83.12 86 VAL A CA 1
ATOM 660 C C . VAL A 1 86 ? -11.580 6.509 5.356 1.00 83.12 86 VAL A C 1
ATOM 662 O O . VAL A 1 86 ? -12.243 5.474 5.442 1.00 83.12 86 VAL A O 1
ATOM 665 N N . PRO A 1 87 ? -11.534 7.406 6.359 1.00 67.19 87 PRO A N 1
ATOM 666 C CA . PRO A 1 87 ? -12.207 7.187 7.628 1.00 67.19 87 PRO A CA 1
ATOM 667 C C . PRO A 1 87 ? -13.717 7.090 7.402 1.00 67.19 87 PRO A C 1
ATOM 669 O O . PRO A 1 87 ? -14.398 8.072 7.114 1.00 67.19 87 PRO A O 1
ATOM 672 N N . ARG A 1 88 ? -14.243 5.876 7.541 1.00 72.81 88 ARG A N 1
ATOM 673 C CA . ARG A 1 88 ? -15.672 5.573 7.574 1.00 72.81 88 ARG A CA 1
ATOM 674 C C . ARG A 1 88 ? -15.957 4.792 8.848 1.00 72.81 88 ARG A C 1
ATOM 676 O O . ARG A 1 88 ? -15.101 4.048 9.322 1.00 72.81 88 ARG A O 1
ATOM 683 N N . ARG A 1 89 ? -17.165 4.928 9.403 1.00 72.25 89 ARG A N 1
ATOM 684 C CA . ARG A 1 89 ? -17.656 3.997 10.431 1.00 72.25 89 ARG A CA 1
ATOM 685 C C . ARG A 1 89 ? -18.008 2.667 9.761 1.00 72.25 89 ARG A C 1
ATOM 687 O O . ARG A 1 89 ? -19.172 2.356 9.549 1.00 72.25 89 ARG A O 1
ATOM 694 N N . ILE A 1 90 ? -16.981 1.926 9.366 1.00 74.88 90 ILE A N 1
ATOM 695 C CA . ILE A 1 90 ? -17.086 0.552 8.883 1.00 74.88 90 ILE A CA 1
ATOM 696 C C . ILE A 1 90 ? -16.840 -0.387 10.065 1.00 74.88 90 ILE A C 1
ATOM 698 O O . ILE A 1 90 ? -15.909 -0.188 10.843 1.00 74.88 90 ILE A O 1
ATOM 702 N N . GLY A 1 91 ? -17.718 -1.375 10.244 1.00 79.62 91 GLY A N 1
ATOM 703 C CA . GLY A 1 91 ? -17.555 -2.386 11.290 1.00 79.62 91 GLY A CA 1
ATOM 704 C C . GLY A 1 91 ? -16.315 -3.252 11.044 1.00 79.62 91 GLY A C 1
ATOM 705 O O . GLY A 1 91 ? -15.894 -3.416 9.901 1.00 79.62 91 GLY A O 1
ATOM 706 N N . LEU A 1 92 ? -15.761 -3.850 12.105 1.00 82.88 92 LEU A N 1
ATOM 707 C CA . LEU A 1 92 ? -1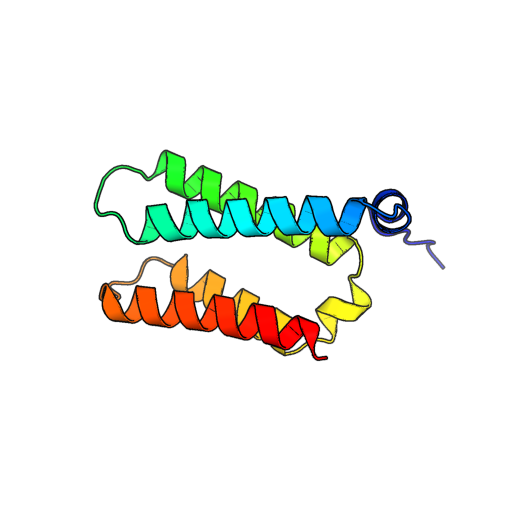4.558 -4.697 12.044 1.00 82.88 92 LEU A CA 1
ATOM 708 C C . LEU A 1 92 ? -14.630 -5.748 10.924 1.00 82.88 92 LEU A C 1
ATOM 710 O O . LEU A 1 92 ? -13.697 -5.879 10.138 1.00 82.88 92 LEU A O 1
ATOM 714 N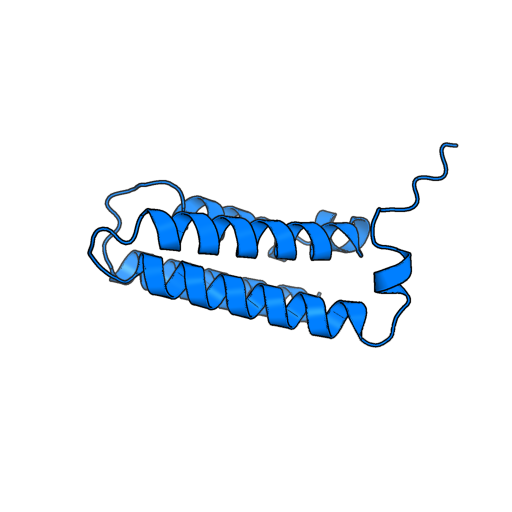 N . TRP A 1 93 ? -15.759 -6.449 10.806 1.00 83.31 93 TRP A N 1
ATOM 715 C CA . TRP A 1 93 ? -15.971 -7.480 9.787 1.00 83.31 93 TRP A CA 1
ATOM 716 C C . TRP A 1 93 ? -15.930 -6.943 8.355 1.00 83.31 93 TRP A C 1
ATOM 718 O O . TRP A 1 93 ? -15.399 -7.609 7.470 1.00 83.31 93 TRP A O 1
ATOM 728 N N . ALA A 1 94 ? -16.426 -5.724 8.125 1.00 83.69 94 ALA A N 1
ATOM 729 C CA . ALA A 1 94 ? -16.332 -5.079 6.819 1.00 83.69 94 ALA A CA 1
ATOM 730 C C . ALA A 1 94 ? -14.875 -4.721 6.492 1.00 83.69 94 ALA A C 1
ATOM 732 O O . ALA A 1 94 ? -14.425 -4.945 5.372 1.00 83.69 94 ALA A O 1
ATOM 733 N N . THR A 1 95 ? -14.112 -4.239 7.476 1.00 83.31 95 THR A N 1
ATOM 734 C CA . THR A 1 95 ? -12.674 -3.959 7.335 1.00 83.31 95 THR A CA 1
ATOM 735 C C . THR A 1 95 ? -11.877 -5.231 7.039 1.00 83.31 95 THR A C 1
ATOM 737 O O . THR A 1 95 ? -11.028 -5.227 6.151 1.00 83.31 95 THR A O 1
ATOM 740 N N . VAL A 1 96 ? -12.173 -6.334 7.732 1.00 85.06 96 VAL A N 1
ATOM 741 C CA . VAL A 1 96 ? -11.572 -7.651 7.464 1.00 85.06 96 VAL A CA 1
ATOM 742 C C . VAL A 1 96 ? -11.934 -8.141 6.059 1.00 85.06 96 VAL A C 1
ATOM 744 O O . VAL A 1 96 ? -11.050 -8.574 5.324 1.00 85.06 96 VAL A O 1
ATOM 747 N N . GLY A 1 97 ? -13.200 -8.016 5.648 1.00 86.06 97 GLY A N 1
ATOM 748 C CA . GLY A 1 97 ? -13.649 -8.374 4.300 1.00 86.06 97 GLY A CA 1
ATOM 749 C C . GLY A 1 97 ? -12.965 -7.550 3.204 1.00 86.06 97 GLY A C 1
ATOM 750 O O . GLY A 1 97 ? -12.520 -8.107 2.201 1.00 86.06 97 GLY A O 1
ATOM 751 N N . LEU A 1 98 ? -12.798 -6.241 3.414 1.00 85.12 98 LEU A N 1
ATOM 752 C CA . LEU A 1 98 ? -12.044 -5.369 2.508 1.00 85.12 98 LEU A CA 1
ATOM 753 C C . LEU A 1 98 ? -10.569 -5.775 2.433 1.00 85.12 98 LEU A C 1
ATOM 755 O O . LEU A 1 98 ? -10.012 -5.847 1.339 1.00 85.12 98 LEU A O 1
ATOM 759 N N . TRP A 1 99 ? -9.944 -6.094 3.567 1.00 85.56 99 TRP A N 1
ATOM 760 C CA . TRP A 1 99 ? -8.567 -6.590 3.600 1.00 85.56 99 TRP A CA 1
ATOM 761 C C . TRP A 1 99 ? -8.398 -7.911 2.856 1.00 85.56 99 TRP A C 1
ATOM 763 O O . TRP A 1 99 ? -7.455 -8.067 2.078 1.00 85.56 99 TRP A O 1
ATOM 773 N N . PHE A 1 100 ? -9.335 -8.838 3.038 1.00 87.00 100 PHE A N 1
ATOM 774 C CA . PHE A 1 100 ? -9.365 -10.087 2.288 1.00 87.00 100 PHE A CA 1
ATOM 775 C C . PHE A 1 100 ? -9.487 -9.826 0.780 1.00 87.00 100 PHE A C 1
ATOM 777 O O . PHE A 1 100 ? -8.711 -10.372 -0.006 1.00 87.00 100 PHE A O 1
ATOM 784 N N . ALA A 1 101 ? -10.370 -8.910 0.371 1.00 85.38 101 ALA A N 1
ATOM 785 C CA . ALA A 1 101 ? -10.512 -8.514 -1.028 1.00 85.38 101 ALA A CA 1
ATOM 786 C C . ALA A 1 101 ? -9.217 -7.910 -1.608 1.00 85.38 101 ALA A C 1
ATOM 788 O O . ALA A 1 101 ? -8.864 -8.215 -2.748 1.00 85.38 101 ALA A O 1
ATOM 789 N N . VAL A 1 102 ? -8.466 -7.116 -0.830 1.00 84.75 102 VAL A N 1
ATOM 790 C CA . VAL A 1 102 ? -7.148 -6.585 -1.239 1.00 84.75 102 VAL A CA 1
ATOM 791 C C . VAL A 1 102 ? -6.155 -7.720 -1.520 1.00 84.75 102 VAL A C 1
ATOM 793 O O . VAL A 1 102 ? -5.424 -7.660 -2.513 1.00 84.75 102 VAL A O 1
ATOM 796 N N . ILE A 1 103 ? -6.136 -8.765 -0.685 1.00 84.81 103 ILE A N 1
ATOM 797 C CA . ILE A 1 103 ? -5.262 -9.938 -0.863 1.00 84.81 103 ILE A CA 1
ATOM 798 C C . ILE A 1 103 ? -5.672 -10.737 -2.110 1.00 84.81 103 ILE A C 1
ATOM 800 O O . ILE A 1 103 ? -4.814 -11.097 -2.922 1.00 84.81 103 ILE A O 1
ATOM 804 N N . CYS A 1 104 ? -6.971 -10.969 -2.310 1.00 83.94 104 CYS A N 1
ATOM 805 C CA . CYS A 1 104 ? -7.485 -11.646 -3.502 1.00 83.94 104 CYS A CA 1
ATOM 806 C C . CYS A 1 104 ? -7.158 -10.873 -4.789 1.00 83.94 104 CYS A C 1
ATOM 808 O O . CYS A 1 104 ? -6.660 -11.467 -5.747 1.00 83.94 104 CYS A O 1
ATOM 810 N N . ALA A 1 105 ? -7.356 -9.551 -4.799 1.00 82.38 105 ALA A N 1
ATOM 811 C CA . ALA A 1 105 ? -7.008 -8.697 -5.934 1.00 82.38 105 ALA A CA 1
ATOM 812 C C . ALA A 1 105 ? -5.501 -8.739 -6.236 1.00 82.38 105 ALA A C 1
ATOM 814 O O . ALA A 1 105 ? -5.105 -8.807 -7.397 1.00 82.38 105 ALA A O 1
ATOM 815 N N . ALA A 1 106 ? -4.650 -8.775 -5.204 1.00 77.81 106 ALA A N 1
ATOM 816 C CA . ALA A 1 106 ? -3.208 -8.921 -5.383 1.00 77.81 106 ALA A CA 1
ATOM 817 C C . ALA A 1 106 ? -2.830 -10.254 -6.051 1.00 77.81 106 ALA A C 1
ATOM 819 O O . ALA A 1 106 ? -1.943 -10.273 -6.903 1.00 77.81 106 ALA A O 1
ATOM 820 N N . ARG A 1 107 ? -3.514 -11.356 -5.712 1.00 80.50 107 ARG A N 1
ATOM 821 C CA . ARG A 1 107 ? -3.307 -12.647 -6.387 1.00 80.50 107 ARG A CA 1
ATOM 822 C C . ARG A 1 107 ? -3.802 -12.630 -7.826 1.00 80.50 107 ARG A C 1
ATOM 824 O O . ARG A 1 107 ? -3.120 -13.194 -8.670 1.00 80.50 107 ARG A O 1
ATOM 831 N N . ALA A 1 108 ? -4.910 -11.954 -8.120 1.00 76.81 108 ALA A N 1
ATOM 832 C CA . ALA A 1 108 ? -5.414 -11.829 -9.487 1.00 76.81 108 ALA A CA 1
ATOM 833 C C . ALA A 1 108 ? -4.385 -11.182 -10.433 1.00 76.81 108 ALA A C 1
ATOM 835 O O . ALA A 1 108 ? -4.216 -11.660 -11.546 1.00 76.81 108 ALA A O 1
ATOM 836 N N . ILE A 1 109 ? -3.620 -10.183 -9.974 1.00 73.25 109 ILE A N 1
ATOM 837 C CA . ILE A 1 109 ? -2.549 -9.543 -10.768 1.00 73.25 109 ILE A CA 1
ATOM 838 C C . ILE A 1 109 ? -1.466 -10.545 -11.213 1.00 73.25 109 ILE A C 1
ATOM 840 O O . ILE A 1 109 ? -0.817 -10.326 -12.227 1.00 73.25 109 ILE A O 1
ATOM 844 N N . ALA A 1 110 ? -1.253 -11.644 -10.482 1.00 69.62 110 ALA A N 1
ATOM 845 C CA . ALA A 1 110 ? -0.263 -12.653 -10.862 1.00 69.62 110 ALA A CA 1
ATOM 846 C C . ALA A 1 110 ? -0.721 -13.559 -12.022 1.00 69.62 110 ALA A C 1
ATOM 848 O O . ALA A 1 110 ? 0.115 -14.251 -12.598 1.00 69.62 110 ALA A O 1
ATOM 849 N N . TYR A 1 111 ? -2.019 -13.574 -12.344 1.00 65.69 111 TYR A N 1
ATOM 850 C CA . TYR A 1 111 ? -2.610 -14.453 -13.359 1.00 65.69 111 TYR A CA 1
ATOM 851 C C . TYR A 1 111 ? -3.004 -13.725 -14.659 1.00 65.69 111 TYR A C 1
ATOM 853 O O . TYR A 1 111 ? -3.508 -14.377 -15.572 1.00 65.69 111 TYR A O 1
ATOM 861 N N . PHE A 1 112 ? -2.774 -12.408 -14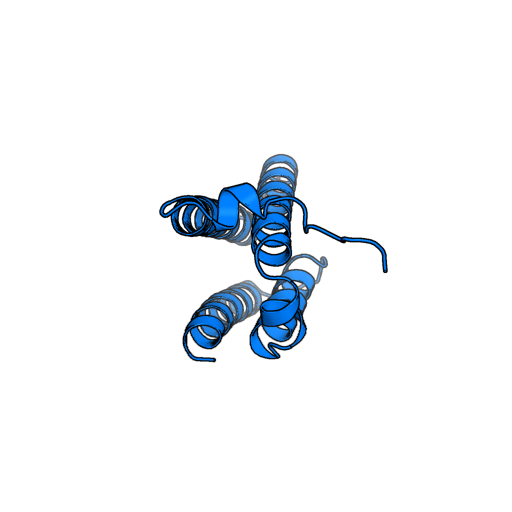.749 1.00 55.88 112 PHE A N 1
ATOM 862 C CA . PHE A 1 112 ? -3.056 -11.558 -15.915 1.00 55.88 112 PHE A CA 1
ATOM 863 C C . PHE A 1 112 ? -1.827 -10.708 -16.293 1.00 55.88 112 PHE A C 1
ATOM 865 O O . PHE A 1 112 ? -1.759 -10.283 -17.463 1.00 55.88 112 PHE A O 1
#

pLDDT: mean 83.04, std 9.2, range [43.88, 94.81]